Protein AF-A0A239DND3-F1 (afdb_monomer)

pLDDT: mean 79.08, std 19.31, range [42.12, 98.56]

Mean predicted aligned error: 16.32 Å

Radius of gyration: 30.74 Å; Cα contacts (8 Å, |Δi|>4): 66; chains: 1; bounding box: 41×44×109 Å

Sequence (135 aa):
MTGEDRHERVEAARRRAEMTVHELWLRYVALGGNGDLFDLDAYLNGLLPLGSFDQNVLAVAVNEALEEVYRAARVPLTTPRPGAPRAPAPADEVHAVTDALLSPDGSAAVPRPQEGAPPAPPRPSAGQGEPGGSA

Secondary structure (DSSP, 8-state):
--THHHHHHHHHHHHHTT--HHHHHHHHHHTT----HHHHHHHHTTSSPPPHHHHHHHHHHHHHHHHHHHHHTPPPP-PPPTTS--PPP-HHHHHHHHHHHHSTT----------PPPPPPPPP-----------

Nearest PDB structures (foldseek):
  5xuo-assembly1_A  TM=5.073E-01  e=1.965E+00  Mycobacterium tuberculosis H37Rv
  6w1f-assembly1_B  TM=4.404E-01  e=6.919E+00  Streptococcus thermophilus LMG 18311
  5eur-assembly1_A  TM=4.750E-01  e=7.719E+00  Shigella flexneri 5a str. M90T
  5aj4-assembly1_BU  TM=3.561E-01  e=9.096E+00  Sus scrofa

Structure (mmCIF, N/CA/C/O backbone):
data_AF-A0A239DND3-F1
#
_entry.id   AF-A0A239DND3-F1
#
loop_
_atom_site.group_PDB
_atom_site.id
_atom_site.type_symbol
_atom_site.label_atom_id
_atom_site.label_alt_id
_atom_site.label_comp_id
_atom_site.label_asym_id
_atom_site.label_entity_id
_atom_site.label_seq_id
_atom_site.pdbx_PDB_ins_code
_atom_site.Cartn_x
_atom_site.Cartn_y
_atom_site.Cartn_z
_atom_site.occupancy
_atom_site.B_iso_or_equiv
_atom_site.auth_seq_id
_atom_site.auth_comp_id
_atom_site.auth_asym_id
_atom_site.auth_atom_id
_atom_site.pdbx_PDB_model_num
ATOM 1 N N . MET A 1 1 ? 19.215 2.228 2.815 1.00 47.72 1 MET A N 1
ATOM 2 C CA . MET A 1 1 ? 17.889 1.582 2.796 1.00 47.72 1 MET A CA 1
ATOM 3 C C . MET A 1 1 ? 17.760 0.899 1.450 1.00 47.72 1 MET A C 1
ATOM 5 O O . MET A 1 1 ? 17.539 1.578 0.454 1.00 47.72 1 MET A O 1
ATOM 9 N N . THR A 1 2 ? 18.094 -0.386 1.398 1.00 53.31 2 THR A N 1
ATOM 10 C CA . THR A 1 2 ? 18.079 -1.208 0.179 1.00 53.31 2 THR A CA 1
ATOM 11 C C . THR A 1 2 ? 16.634 -1.439 -0.278 1.00 53.31 2 THR A C 1
ATOM 13 O O . THR A 1 2 ? 15.702 -1.328 0.517 1.00 53.31 2 THR A O 1
ATOM 16 N N . GLY A 1 3 ? 16.422 -1.713 -1.570 1.00 58.12 3 GLY A N 1
ATOM 17 C CA . GLY A 1 3 ? 15.085 -1.977 -2.129 1.00 58.12 3 GLY A CA 1
ATOM 18 C C . GLY A 1 3 ? 14.368 -3.176 -1.490 1.00 58.12 3 GLY A C 1
ATOM 19 O O . GLY A 1 3 ? 13.139 -3.224 -1.507 1.00 58.12 3 GLY A O 1
ATOM 20 N N . GLU A 1 4 ? 15.123 -4.083 -0.861 1.00 60.47 4 GLU A N 1
ATOM 21 C CA . GLU A 1 4 ? 14.620 -5.196 -0.046 1.00 60.47 4 GLU A CA 1
ATOM 22 C C . GLU A 1 4 ? 13.716 -4.697 1.092 1.00 60.47 4 GLU A C 1
ATOM 24 O O . GLU A 1 4 ? 12.598 -5.173 1.216 1.00 60.47 4 GLU A O 1
ATOM 29 N N . ASP A 1 5 ? 14.064 -3.620 1.801 1.00 83.94 5 ASP A N 1
ATOM 30 C CA . ASP A 1 5 ? 13.183 -3.105 2.860 1.00 83.94 5 ASP A CA 1
ATOM 31 C C . ASP A 1 5 ? 11.838 -2.564 2.327 1.00 83.94 5 ASP A C 1
ATOM 33 O O . ASP A 1 5 ? 10.884 -2.357 3.081 1.00 83.94 5 ASP A O 1
ATOM 37 N N . ARG A 1 6 ? 11.767 -2.174 1.047 1.00 91.19 6 ARG A N 1
ATOM 38 C CA . ARG A 1 6 ? 10.611 -1.429 0.534 1.00 91.19 6 ARG A CA 1
ATOM 39 C C . ARG A 1 6 ? 9.437 -2.339 0.215 1.00 91.19 6 ARG A C 1
ATOM 41 O O . ARG A 1 6 ? 8.313 -1.973 0.555 1.00 91.19 6 ARG A O 1
ATOM 48 N N . HIS A 1 7 ? 9.679 -3.482 -0.423 1.00 95.31 7 HIS A N 1
ATOM 49 C CA . HIS A 1 7 ? 8.601 -4.423 -0.718 1.00 95.31 7 HIS A CA 1
ATOM 50 C C . HIS A 1 7 ? 7.981 -4.959 0.577 1.00 95.31 7 HIS A C 1
ATOM 52 O O . HIS A 1 7 ? 6.762 -4.934 0.700 1.00 95.31 7 HIS A O 1
ATOM 58 N N . GLU A 1 8 ? 8.798 -5.276 1.589 1.00 96.06 8 GLU A N 1
ATOM 59 C CA . GLU A 1 8 ? 8.333 -5.679 2.922 1.00 96.06 8 GLU A CA 1
ATOM 60 C C . GLU A 1 8 ? 7.443 -4.613 3.576 1.00 96.06 8 GLU A C 1
ATOM 62 O O . GLU A 1 8 ? 6.375 -4.924 4.102 1.00 96.06 8 GLU A O 1
ATOM 67 N N . ARG A 1 9 ? 7.832 -3.329 3.510 1.00 95.94 9 ARG A N 1
ATOM 68 C CA . ARG A 1 9 ? 7.009 -2.227 4.042 1.00 95.94 9 ARG A CA 1
ATOM 69 C C . ARG A 1 9 ? 5.676 -2.090 3.307 1.00 95.94 9 ARG A C 1
ATOM 71 O O . ARG A 1 9 ? 4.657 -1.859 3.954 1.00 95.94 9 ARG A O 1
ATOM 78 N N . VAL A 1 10 ? 5.674 -2.217 1.979 1.00 97.00 10 VAL A N 1
ATOM 79 C CA . VAL A 1 10 ? 4.442 -2.163 1.171 1.00 97.00 10 VAL A CA 1
ATOM 80 C C . VAL A 1 10 ? 3.542 -3.360 1.486 1.00 97.00 10 VAL A C 1
ATOM 82 O O . VAL A 1 10 ? 2.337 -3.193 1.659 1.00 97.00 10 VAL A O 1
ATOM 85 N N . GLU A 1 11 ? 4.118 -4.552 1.620 1.00 97.69 11 GLU A N 1
ATOM 86 C CA . GLU A 1 11 ? 3.412 -5.779 1.984 1.00 97.69 11 GLU A CA 1
ATOM 87 C C . GLU A 1 11 ? 2.760 -5.652 3.368 1.00 97.69 11 GLU A C 1
ATOM 89 O O . GLU A 1 11 ? 1.550 -5.856 3.506 1.00 97.69 11 GLU A O 1
ATOM 94 N N . ALA A 1 12 ? 3.528 -5.210 4.366 1.00 97.38 12 ALA A N 1
ATOM 95 C CA . ALA A 1 12 ? 3.041 -5.005 5.723 1.00 97.38 12 ALA A CA 1
ATOM 96 C C . ALA A 1 12 ? 1.925 -3.949 5.777 1.00 97.38 12 ALA A C 1
ATOM 98 O O . ALA A 1 12 ? 0.917 -4.140 6.464 1.00 97.38 12 ALA A O 1
ATOM 99 N N . ALA A 1 13 ? 2.069 -2.852 5.024 1.00 97.69 13 ALA A N 1
ATOM 100 C CA . ALA A 1 13 ? 1.041 -1.823 4.888 1.00 97.69 13 ALA A CA 1
ATOM 101 C C . ALA A 1 13 ? -0.245 -2.384 4.259 1.00 97.69 13 ALA A C 1
ATOM 103 O O . ALA A 1 13 ? -1.326 -2.180 4.810 1.00 97.69 13 ALA A O 1
ATOM 104 N N . ARG A 1 14 ? -0.133 -3.158 3.170 1.00 98.00 14 ARG A N 1
ATOM 105 C CA . ARG A 1 14 ? -1.269 -3.830 2.517 1.00 98.00 14 ARG A CA 1
ATOM 106 C C . ARG A 1 14 ? -2.003 -4.759 3.484 1.00 98.00 14 ARG A C 1
ATOM 108 O O . ARG A 1 14 ? -3.227 -4.698 3.558 1.00 98.00 14 ARG A O 1
ATOM 115 N N . ARG A 1 15 ? -1.278 -5.594 4.243 1.00 97.81 15 ARG A N 1
ATOM 116 C CA . ARG A 1 15 ? -1.890 -6.476 5.256 1.00 97.81 15 ARG A CA 1
ATOM 117 C C . ARG A 1 15 ? -2.631 -5.686 6.322 1.00 97.81 15 ARG A C 1
ATOM 119 O O . ARG A 1 15 ? -3.712 -6.089 6.730 1.00 97.81 15 ARG A O 1
ATOM 126 N N . ARG A 1 16 ? -2.059 -4.568 6.772 1.00 97.38 16 ARG A N 1
ATOM 127 C CA . ARG A 1 16 ? -2.664 -3.708 7.794 1.00 97.38 16 ARG A CA 1
ATOM 128 C C . ARG A 1 16 ? -3.886 -2.942 7.285 1.00 97.38 16 ARG A C 1
ATOM 130 O O . ARG A 1 16 ? -4.762 -2.632 8.079 1.00 97.38 16 ARG A O 1
ATOM 137 N N . ALA A 1 17 ? -3.946 -2.674 5.984 1.00 97.00 17 ALA A N 1
ATOM 138 C CA . ALA A 1 17 ? -5.134 -2.172 5.303 1.00 97.00 17 ALA A CA 1
ATOM 139 C C . ALA A 1 17 ? -6.150 -3.283 4.959 1.00 97.00 17 ALA A C 1
ATOM 141 O O . ALA A 1 17 ? -7.152 -2.998 4.313 1.00 97.00 17 ALA A O 1
ATOM 142 N N . GLU A 1 18 ? -5.879 -4.538 5.347 1.00 96.38 18 GLU A N 1
ATOM 143 C CA . GLU A 1 18 ? -6.726 -5.716 5.105 1.00 96.38 18 GLU A CA 1
ATOM 144 C C . GLU A 1 18 ? -7.066 -5.956 3.623 1.00 96.38 18 GLU A C 1
ATOM 146 O O . GLU A 1 18 ? -8.048 -6.611 3.289 1.00 96.38 18 GLU A O 1
ATOM 151 N N . MET A 1 19 ? -6.221 -5.467 2.714 1.00 97.25 19 MET A N 1
ATOM 152 C CA . MET A 1 19 ? -6.446 -5.589 1.277 1.00 97.25 19 MET A CA 1
ATOM 153 C C . MET A 1 19 ? -5.878 -6.887 0.729 1.00 97.25 19 MET A C 1
ATOM 155 O O . MET A 1 19 ? -4.727 -7.232 0.995 1.00 97.25 19 MET A O 1
ATOM 159 N N . THR A 1 20 ? -6.611 -7.553 -0.149 1.00 98.31 20 THR A N 1
ATOM 160 C CA . THR A 1 20 ? -6.076 -8.595 -1.029 1.00 98.31 20 THR A CA 1
ATOM 161 C C . THR A 1 20 ? -5.078 -8.014 -2.043 1.00 98.31 20 THR A C 1
ATOM 163 O O . THR A 1 20 ? -5.056 -6.813 -2.320 1.00 98.31 20 THR A O 1
ATOM 166 N N . VAL A 1 21 ? -4.234 -8.870 -2.631 1.00 98.19 21 VAL A N 1
ATOM 167 C CA . VAL A 1 21 ? -3.308 -8.451 -3.704 1.00 98.19 21 VAL A CA 1
ATOM 168 C C . VAL A 1 21 ? -4.083 -7.950 -4.930 1.00 98.19 21 VAL A C 1
ATOM 170 O O . VAL A 1 21 ? -3.681 -6.977 -5.560 1.00 98.19 21 VAL A O 1
ATOM 173 N N . HIS A 1 22 ? -5.241 -8.549 -5.222 1.00 98.38 22 HIS A N 1
ATOM 174 C CA . HIS A 1 22 ? -6.099 -8.124 -6.327 1.00 98.38 22 HIS A CA 1
ATOM 175 C C . HIS A 1 22 ? -6.678 -6.716 -6.116 1.00 98.38 22 HIS A C 1
ATOM 177 O O . HIS A 1 22 ? -6.645 -5.895 -7.027 1.00 98.38 22 HIS A O 1
ATOM 183 N N . GLU A 1 23 ? -7.152 -6.395 -4.909 1.00 98.56 23 GLU A N 1
ATOM 184 C CA . GLU A 1 23 ? -7.633 -5.042 -4.583 1.00 98.56 23 GLU A CA 1
ATOM 185 C C . GLU A 1 23 ? -6.512 -4.001 -4.648 1.00 98.56 23 GLU A C 1
ATOM 187 O O . GLU A 1 23 ? -6.737 -2.876 -5.101 1.00 98.56 23 GLU A O 1
ATOM 192 N N . LEU A 1 24 ? -5.295 -4.372 -4.233 1.00 98.44 24 LEU A N 1
ATOM 193 C CA . LEU A 1 24 ? -4.122 -3.515 -4.400 1.00 98.44 24 LEU A CA 1
ATOM 194 C C . LEU A 1 24 ? -3.831 -3.252 -5.875 1.00 98.44 24 LEU A C 1
ATOM 196 O O . LEU A 1 24 ? -3.622 -2.101 -6.247 1.00 98.44 24 LEU A O 1
ATOM 200 N N . TRP A 1 25 ? -3.867 -4.288 -6.711 1.00 98.56 25 TRP A N 1
ATOM 201 C CA . TRP A 1 25 ? -3.662 -4.150 -8.148 1.00 98.56 25 TRP A CA 1
ATOM 202 C C . TRP A 1 25 ? -4.704 -3.231 -8.798 1.00 98.56 25 TRP A C 1
ATOM 204 O O . TRP A 1 25 ? -4.330 -2.328 -9.543 1.00 98.56 25 TRP A O 1
ATOM 214 N N . LEU A 1 26 ? -5.990 -3.369 -8.457 1.00 98.50 26 LEU A N 1
ATOM 215 C CA . LEU A 1 26 ? -7.039 -2.486 -8.982 1.00 98.50 26 LEU A CA 1
ATOM 216 C C . LEU A 1 26 ? -6.798 -1.011 -8.621 1.00 98.50 26 LEU A C 1
ATOM 218 O O . LEU A 1 26 ? -6.914 -0.141 -9.485 1.00 98.50 26 LEU A O 1
ATOM 222 N N . ARG A 1 27 ? -6.423 -0.721 -7.368 1.00 98.44 27 ARG A N 1
ATOM 223 C CA . ARG A 1 27 ? -6.078 0.646 -6.935 1.00 98.44 27 ARG A CA 1
ATOM 224 C C . ARG A 1 27 ? -4.812 1.162 -7.626 1.00 98.44 27 ARG A C 1
ATOM 226 O O . ARG A 1 27 ? -4.775 2.306 -8.066 1.00 98.44 27 ARG A O 1
ATOM 233 N N . TYR A 1 28 ? -3.798 0.315 -7.769 1.00 98.56 28 TYR A N 1
ATOM 234 C CA . TYR A 1 28 ? -2.552 0.637 -8.462 1.00 98.56 28 TYR A CA 1
ATOM 235 C C . TYR A 1 28 ? -2.784 1.010 -9.936 1.00 98.56 28 TYR A C 1
ATOM 237 O O . TYR A 1 28 ? -2.309 2.056 -10.377 1.00 98.56 28 TYR A O 1
ATOM 245 N N . VAL A 1 29 ? -3.571 0.225 -10.679 1.00 98.06 29 VAL A N 1
ATOM 246 C CA . VAL A 1 29 ? -3.913 0.529 -12.081 1.00 98.06 29 VAL A CA 1
ATOM 247 C C . VAL A 1 29 ? -4.744 1.811 -12.180 1.00 98.06 29 VAL A C 1
ATOM 249 O O . VAL A 1 29 ? -4.497 2.634 -13.060 1.00 98.06 29 VAL A O 1
ATOM 252 N N . ALA A 1 30 ? -5.680 2.042 -11.251 1.00 98.25 30 ALA A N 1
ATOM 253 C CA . ALA A 1 30 ? -6.466 3.279 -11.207 1.00 98.25 30 ALA A CA 1
ATOM 254 C C . ALA A 1 30 ? -5.603 4.543 -11.004 1.00 98.25 30 ALA A C 1
ATOM 256 O O . ALA A 1 30 ? -5.971 5.619 -11.473 1.00 98.25 30 ALA A O 1
ATOM 257 N N . LEU A 1 31 ? -4.442 4.408 -10.354 1.00 98.12 31 LEU A N 1
ATOM 258 C CA . LEU A 1 31 ? -3.454 5.474 -10.153 1.00 98.12 31 LEU A CA 1
ATOM 259 C C . LEU A 1 31 ? -2.409 5.568 -11.285 1.00 98.12 31 LEU A C 1
ATOM 261 O O . LEU A 1 31 ? -1.460 6.346 -11.183 1.00 98.12 31 LEU A O 1
ATOM 265 N N . GLY A 1 32 ? -2.574 4.807 -12.372 1.00 97.19 32 GLY A N 1
ATOM 266 C CA . GLY A 1 32 ? -1.684 4.833 -13.538 1.00 97.19 32 GLY A CA 1
ATOM 267 C C . GLY A 1 32 ? -0.509 3.854 -13.471 1.00 97.19 32 GLY A C 1
ATOM 268 O O . GLY A 1 32 ? 0.474 4.026 -14.191 1.00 97.19 32 GLY A O 1
ATOM 269 N N . GLY A 1 33 ? -0.591 2.844 -12.606 1.00 97.38 33 GLY A N 1
ATOM 270 C CA . GLY A 1 33 ? 0.330 1.716 -12.589 1.00 97.38 33 GLY A CA 1
ATOM 271 C C . GLY A 1 33 ? 0.256 0.875 -13.870 1.00 97.38 33 GLY A C 1
ATOM 272 O O . GLY A 1 33 ? -0.834 0.624 -14.381 1.00 97.38 33 GLY A O 1
ATOM 273 N N . ASN A 1 34 ? 1.410 0.441 -14.387 1.00 95.06 34 ASN A N 1
ATOM 274 C CA . ASN A 1 34 ? 1.522 -0.258 -15.677 1.00 95.06 34 ASN A CA 1
ATOM 275 C C . ASN A 1 34 ? 1.798 -1.770 -15.572 1.00 95.06 34 ASN A C 1
ATOM 277 O O . ASN A 1 34 ? 1.754 -2.458 -16.589 1.00 95.06 34 ASN A O 1
ATOM 281 N N . GLY A 1 35 ? 2.106 -2.279 -14.378 1.00 95.12 35 GLY A N 1
ATOM 282 C CA . GLY A 1 35 ? 2.351 -3.696 -14.112 1.00 95.12 35 GLY A CA 1
ATOM 283 C C . GLY A 1 35 ? 1.068 -4.519 -14.018 1.00 95.12 35 GLY A C 1
ATOM 284 O O . GLY A 1 35 ? -0.016 -4.007 -13.707 1.00 95.12 35 GLY A O 1
ATOM 285 N N . ASP A 1 36 ? 1.189 -5.817 -14.270 1.00 97.00 36 ASP A N 1
ATOM 286 C CA . ASP A 1 36 ? 0.077 -6.742 -14.098 1.00 97.00 36 ASP A CA 1
ATOM 287 C C . ASP A 1 36 ? -0.016 -7.278 -12.654 1.00 97.00 36 ASP A C 1
ATOM 289 O O . ASP A 1 36 ? 0.744 -6.906 -11.755 1.00 97.00 36 ASP A O 1
ATOM 293 N N . LEU A 1 37 ? -1.007 -8.133 -12.397 1.00 97.75 37 LEU A N 1
ATOM 294 C CA . LEU A 1 37 ? -1.203 -8.718 -11.072 1.00 97.75 37 LEU A CA 1
ATOM 295 C C . LEU A 1 37 ? -0.042 -9.640 -10.657 1.00 97.75 37 LEU A C 1
ATOM 297 O O . LEU A 1 37 ? 0.278 -9.709 -9.471 1.00 97.75 37 LEU A O 1
ATOM 301 N N . PHE A 1 38 ? 0.572 -10.346 -11.609 1.00 97.88 38 PHE A N 1
ATOM 302 C CA . PHE A 1 38 ? 1.670 -11.273 -11.343 1.00 97.88 38 PHE A CA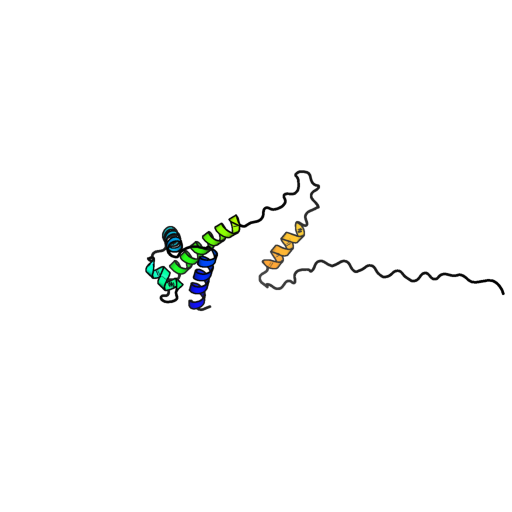 1
ATOM 303 C C . PHE A 1 38 ? 2.953 -10.522 -10.989 1.00 97.88 38 PHE A C 1
ATOM 305 O O . PHE A 1 38 ? 3.635 -10.914 -10.044 1.00 97.88 38 PHE A O 1
ATOM 312 N N . ASP A 1 39 ? 3.247 -9.421 -11.681 1.00 96.81 39 ASP A N 1
ATOM 313 C CA . ASP A 1 39 ? 4.379 -8.542 -11.382 1.00 96.81 39 ASP A CA 1
ATOM 314 C C . ASP A 1 39 ? 4.285 -7.986 -9.955 1.00 96.81 39 ASP A C 1
ATOM 316 O O . ASP A 1 39 ? 5.268 -7.966 -9.209 1.00 96.81 39 ASP A O 1
ATOM 320 N N . LEU A 1 40 ? 3.082 -7.565 -9.550 1.00 97.56 40 LEU A N 1
ATOM 321 C CA . LEU A 1 40 ? 2.820 -7.070 -8.200 1.00 97.56 40 LEU A CA 1
ATOM 322 C C . LEU A 1 40 ? 2.976 -8.168 -7.149 1.00 97.56 40 LEU A C 1
ATOM 324 O O . LEU A 1 40 ? 3.605 -7.930 -6.119 1.00 97.56 40 LEU A O 1
ATOM 328 N N . ASP A 1 41 ? 2.427 -9.359 -7.391 1.00 97.81 41 ASP A N 1
ATOM 329 C CA . ASP A 1 41 ? 2.573 -10.485 -6.467 1.00 97.81 41 ASP A CA 1
ATOM 330 C C . ASP A 1 41 ? 4.048 -10.892 -6.319 1.00 97.81 41 ASP A C 1
ATOM 332 O O . ASP A 1 41 ? 4.550 -11.031 -5.202 1.00 97.81 41 ASP A O 1
ATOM 336 N N . ALA A 1 42 ? 4.792 -10.970 -7.426 1.00 97.38 42 ALA A N 1
ATOM 337 C CA . ALA A 1 42 ? 6.226 -11.243 -7.414 1.00 97.38 42 ALA A CA 1
ATOM 338 C C . ALA A 1 42 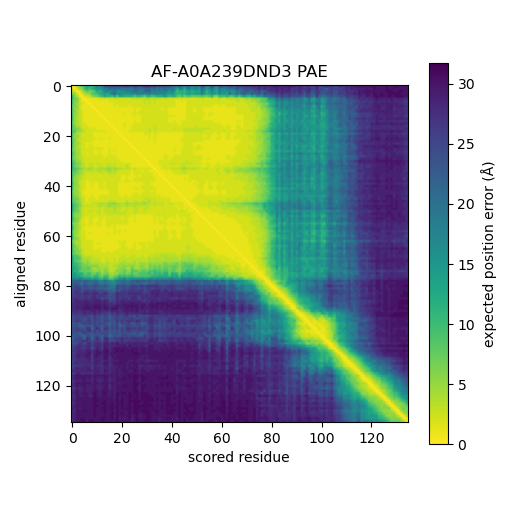? 7.007 -10.175 -6.634 1.00 97.38 42 ALA A C 1
ATOM 340 O O . ALA A 1 42 ? 7.875 -10.514 -5.828 1.00 97.38 42 ALA A O 1
ATOM 341 N N . TYR A 1 43 ? 6.680 -8.894 -6.817 1.00 96.81 43 TYR A N 1
ATOM 342 C CA . TYR A 1 43 ? 7.296 -7.801 -6.067 1.00 96.81 43 TYR A CA 1
ATOM 343 C C . TYR A 1 43 ? 7.023 -7.874 -4.570 1.00 96.81 43 TYR A C 1
ATOM 345 O O . TYR A 1 43 ? 7.954 -7.761 -3.776 1.00 96.81 43 TYR A O 1
ATOM 353 N N . LEU A 1 44 ? 5.770 -8.099 -4.169 1.00 96.75 44 LEU A N 1
ATOM 354 C CA . LEU A 1 44 ? 5.389 -8.193 -2.758 1.00 96.75 44 LEU A CA 1
ATOM 355 C C . LEU A 1 44 ? 6.047 -9.381 -2.046 1.00 96.75 44 LEU A C 1
ATOM 357 O O . LEU A 1 44 ? 6.280 -9.302 -0.844 1.00 96.75 44 LEU A O 1
ATOM 361 N N . ASN A 1 45 ? 6.372 -10.449 -2.778 1.00 96.00 45 ASN A N 1
ATOM 362 C CA . ASN A 1 45 ? 7.117 -11.602 -2.268 1.00 96.00 45 ASN A CA 1
ATOM 363 C C . ASN A 1 45 ? 8.648 -11.451 -2.402 1.00 96.00 45 ASN A C 1
ATOM 365 O O . ASN A 1 45 ? 9.380 -12.397 -2.117 1.00 96.00 45 ASN A O 1
ATOM 369 N N . GLY A 1 46 ? 9.142 -10.296 -2.863 1.00 94.81 46 GLY A N 1
ATOM 370 C CA . GLY A 1 46 ? 10.575 -10.029 -3.019 1.00 94.81 46 GLY A CA 1
ATOM 371 C C . GLY A 1 46 ? 11.240 -10.790 -4.173 1.00 94.81 46 GLY A C 1
ATOM 372 O O . GLY A 1 46 ? 12.464 -10.845 -4.249 1.00 94.81 46 GLY A O 1
ATOM 373 N N . LEU A 1 47 ? 10.454 -11.380 -5.079 1.00 95.56 47 LEU A N 1
ATOM 374 C CA . LEU A 1 47 ? 10.942 -12.199 -6.193 1.00 95.56 47 LEU A CA 1
ATOM 375 C C . LEU A 1 47 ? 11.402 -11.356 -7.389 1.00 95.56 47 LEU A C 1
ATOM 377 O O . LEU A 1 47 ? 12.289 -11.781 -8.130 1.00 95.56 47 LEU A O 1
ATOM 381 N N . LEU A 1 48 ? 10.806 -10.175 -7.589 1.00 93.12 48 LEU A N 1
ATOM 382 C CA . LEU A 1 48 ? 11.126 -9.279 -8.701 1.00 93.12 48 LEU A CA 1
ATOM 383 C C . LEU A 1 48 ? 11.077 -7.807 -8.261 1.00 93.12 48 LEU A C 1
ATOM 385 O O . LEU A 1 48 ? 10.065 -7.369 -7.716 1.00 93.12 48 LEU A O 1
ATOM 389 N N . PRO A 1 49 ? 12.117 -6.994 -8.518 1.00 92.19 49 PRO A N 1
ATOM 390 C CA . PRO A 1 49 ? 12.042 -5.563 -8.261 1.00 92.19 49 PRO A CA 1
ATOM 391 C C . PRO A 1 49 ? 11.195 -4.851 -9.327 1.00 92.19 49 PRO A C 1
ATOM 393 O O . PRO A 1 49 ? 11.415 -5.024 -10.524 1.00 92.19 49 PRO A O 1
ATOM 396 N N . LEU A 1 50 ? 10.285 -3.976 -8.893 1.00 94.06 50 LEU A N 1
ATOM 397 C CA . LEU A 1 50 ? 9.576 -3.049 -9.784 1.00 94.06 50 LEU A CA 1
ATOM 398 C C . LEU A 1 50 ? 10.379 -1.769 -10.028 1.00 94.06 50 LEU A C 1
ATOM 400 O O . LEU A 1 50 ? 11.258 -1.410 -9.241 1.00 94.06 50 LEU A O 1
ATOM 404 N N . GLY A 1 51 ? 10.037 -1.035 -11.087 1.00 94.69 51 GLY A N 1
ATOM 405 C CA . GLY A 1 51 ? 10.567 0.306 -11.328 1.00 94.69 51 GLY A CA 1
ATOM 406 C C . GLY A 1 51 ? 10.184 1.291 -10.217 1.00 94.69 51 GLY A C 1
ATOM 407 O O . GLY A 1 51 ? 9.166 1.137 -9.542 1.00 94.69 51 GLY A O 1
ATOM 408 N N . SER A 1 52 ? 10.983 2.342 -10.024 1.00 94.06 52 SER A N 1
ATOM 409 C CA . SER A 1 52 ? 10.750 3.340 -8.965 1.00 94.06 52 SER A CA 1
ATOM 410 C C . SER A 1 52 ? 9.388 4.035 -9.076 1.00 94.06 52 SER A C 1
ATOM 412 O O . SER A 1 52 ? 8.778 4.337 -8.051 1.00 94.06 52 SER A O 1
ATOM 414 N N . PHE A 1 53 ? 8.903 4.255 -10.302 1.00 96.25 53 PHE A N 1
ATOM 415 C CA . PHE A 1 53 ? 7.564 4.775 -10.566 1.00 96.25 53 PHE A CA 1
ATOM 416 C C . PHE A 1 53 ? 6.491 3.858 -9.971 1.00 96.25 53 PHE A C 1
ATOM 418 O O . PHE A 1 53 ? 5.729 4.295 -9.113 1.00 96.25 53 PHE A O 1
ATOM 425 N N . ASP A 1 54 ? 6.493 2.576 -10.334 1.00 97.31 54 ASP A N 1
ATOM 426 C CA . ASP A 1 54 ? 5.487 1.620 -9.868 1.00 97.31 54 ASP A CA 1
ATOM 427 C C . ASP A 1 54 ? 5.541 1.422 -8.354 1.00 97.31 54 ASP A C 1
ATOM 429 O O . ASP A 1 54 ? 4.509 1.404 -7.685 1.00 97.31 54 ASP A O 1
ATOM 433 N N . GLN A 1 55 ? 6.744 1.390 -7.777 1.00 96.44 55 GLN A N 1
ATOM 434 C CA . GLN A 1 55 ? 6.911 1.355 -6.326 1.00 96.44 55 GLN A CA 1
ATOM 435 C C . GLN A 1 55 ? 6.333 2.598 -5.625 1.00 96.44 55 GLN A C 1
ATOM 437 O O . GLN A 1 55 ? 5.902 2.510 -4.471 1.00 96.44 55 GLN A O 1
ATOM 442 N N . ASN A 1 56 ? 6.361 3.772 -6.266 1.00 97.44 56 ASN A N 1
ATOM 443 C CA . ASN A 1 56 ? 5.739 4.987 -5.736 1.00 97.44 56 ASN A CA 1
ATOM 444 C C . ASN A 1 56 ? 4.214 4.915 -5.848 1.00 97.44 56 ASN A C 1
ATOM 446 O O . ASN A 1 56 ? 3.538 5.241 -4.877 1.00 97.44 56 ASN A O 1
ATOM 450 N N . VAL A 1 57 ? 3.677 4.430 -6.970 1.00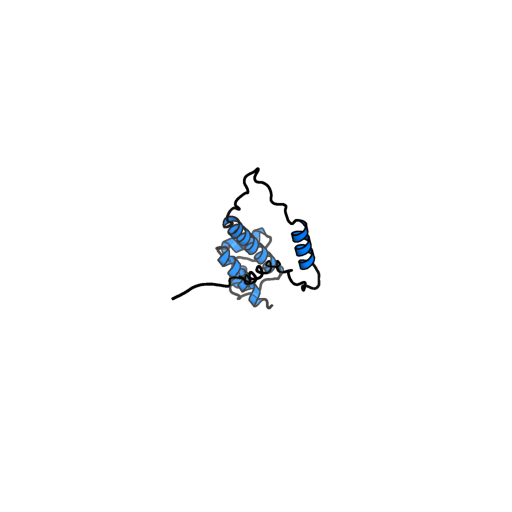 98.31 57 VAL A N 1
ATOM 451 C CA . VAL A 1 57 ? 2.228 4.236 -7.140 1.00 98.31 57 VAL A CA 1
ATOM 452 C C . VAL A 1 57 ? 1.688 3.245 -6.105 1.00 98.31 57 VAL A C 1
ATOM 454 O O . VAL A 1 57 ? 0.691 3.530 -5.448 1.00 98.31 57 VAL A O 1
ATOM 457 N N . LEU A 1 58 ? 2.385 2.126 -5.872 1.00 97.88 58 LEU A N 1
ATOM 458 C CA . LEU A 1 58 ? 2.028 1.173 -4.817 1.00 97.88 58 LEU A CA 1
ATOM 459 C C . LEU A 1 58 ? 2.038 1.815 -3.430 1.00 97.88 58 LEU A C 1
ATOM 461 O O . LEU A 1 58 ? 1.131 1.564 -2.641 1.00 97.88 58 LEU A O 1
ATOM 465 N N . ALA A 1 59 ? 3.035 2.655 -3.138 1.00 97.62 59 ALA A N 1
ATOM 466 C CA . ALA A 1 59 ? 3.103 3.376 -1.872 1.00 97.62 59 ALA A CA 1
ATOM 467 C C . ALA A 1 59 ? 1.910 4.331 -1.692 1.00 97.62 59 ALA A C 1
ATOM 469 O O . ALA A 1 59 ? 1.342 4.386 -0.605 1.00 97.62 59 ALA A O 1
ATOM 470 N N . VAL A 1 60 ? 1.493 5.041 -2.746 1.00 98.44 60 VAL A N 1
ATOM 471 C CA . VAL A 1 60 ? 0.281 5.876 -2.706 1.00 98.44 60 VAL A CA 1
ATOM 472 C C . VAL A 1 60 ? -0.955 5.009 -2.456 1.00 98.44 60 VAL A C 1
ATOM 474 O O . VAL A 1 60 ? -1.689 5.279 -1.509 1.00 98.44 60 VAL A O 1
ATOM 477 N N . ALA A 1 61 ? -1.134 3.926 -3.217 1.00 98.38 61 ALA A N 1
ATOM 478 C CA . ALA A 1 61 ? -2.294 3.042 -3.101 1.00 98.38 61 ALA A CA 1
ATOM 479 C C . ALA A 1 61 ? -2.472 2.464 -1.684 1.00 98.38 61 ALA A C 1
ATOM 481 O O . ALA A 1 61 ? -3.581 2.468 -1.147 1.00 98.38 61 ALA A O 1
ATOM 482 N N . VAL A 1 62 ? -1.390 1.979 -1.056 1.00 98.19 62 VAL A N 1
ATOM 483 C CA . VAL A 1 62 ? -1.468 1.445 0.317 1.00 98.19 62 VAL A CA 1
ATOM 484 C C . VAL A 1 62 ? -1.673 2.546 1.356 1.00 98.19 62 VAL A C 1
ATOM 486 O O . VAL A 1 62 ? -2.376 2.319 2.337 1.00 98.19 62 VAL A O 1
ATOM 489 N N . ASN A 1 63 ? -1.110 3.740 1.151 1.00 97.94 63 ASN A N 1
ATOM 490 C CA . ASN A 1 63 ? -1.292 4.859 2.075 1.00 97.94 63 ASN A CA 1
ATOM 491 C C . ASN A 1 63 ? -2.733 5.376 2.066 1.00 97.94 63 ASN A C 1
ATOM 493 O O . ASN A 1 63 ? -3.286 5.628 3.133 1.00 97.94 63 ASN A O 1
ATOM 497 N N . GLU A 1 64 ? -3.357 5.497 0.892 1.00 98.00 64 GLU A N 1
ATOM 498 C CA . GLU A 1 64 ? -4.766 5.892 0.783 1.00 98.00 64 GLU A CA 1
ATOM 499 C C . GLU A 1 64 ? -5.688 4.881 1.473 1.00 98.00 64 GLU A C 1
ATOM 501 O O . GLU A 1 64 ? -6.588 5.267 2.219 1.00 98.00 64 GLU A O 1
ATOM 506 N N . ALA A 1 65 ? -5.427 3.583 1.297 1.00 97.19 65 ALA A N 1
ATOM 507 C CA . ALA A 1 65 ? -6.196 2.540 1.966 1.00 97.19 65 ALA A CA 1
ATOM 508 C C . ALA A 1 65 ? -6.004 2.546 3.492 1.00 97.19 65 ALA A C 1
ATOM 510 O O . ALA A 1 65 ? -6.961 2.369 4.245 1.00 97.19 65 ALA A O 1
ATOM 511 N N . LEU A 1 66 ? -4.779 2.786 3.971 1.00 97.50 66 LEU A N 1
ATOM 512 C CA . LEU A 1 66 ? -4.521 2.954 5.400 1.00 97.50 66 LEU A CA 1
ATOM 513 C C . LEU A 1 66 ? -5.246 4.179 5.966 1.00 97.50 66 LEU A C 1
ATOM 515 O O . LEU A 1 66 ? -5.841 4.081 7.037 1.00 97.50 66 LEU A O 1
ATOM 519 N N . GLU A 1 67 ? -5.223 5.313 5.264 1.00 97.19 67 GLU A N 1
ATOM 520 C CA . GLU A 1 67 ? -5.945 6.522 5.674 1.00 97.19 67 GLU A CA 1
ATOM 521 C C . GLU A 1 67 ? -7.449 6.248 5.797 1.00 97.19 67 GLU A C 1
ATOM 523 O O . GLU A 1 67 ? -8.059 6.652 6.784 1.00 97.19 67 GLU A O 1
ATOM 528 N N . GLU A 1 68 ? -8.046 5.506 4.860 1.00 95.25 68 GLU A N 1
ATOM 529 C CA . GLU A 1 68 ? -9.454 5.096 4.922 1.00 95.25 68 GLU A CA 1
ATOM 530 C C . GLU A 1 68 ? -9.762 4.294 6.200 1.00 95.25 68 GLU A C 1
ATOM 532 O O . GLU A 1 68 ? -10.678 4.650 6.953 1.00 95.25 68 GLU A O 1
ATOM 537 N N . VAL A 1 69 ? -8.949 3.274 6.501 1.00 94.56 69 VAL A N 1
ATOM 538 C CA . VAL A 1 69 ? -9.091 2.442 7.709 1.00 94.56 69 VAL A CA 1
ATOM 539 C C . VAL A 1 69 ? -8.926 3.275 8.983 1.00 94.56 69 VAL A C 1
ATOM 541 O O . VAL A 1 69 ? -9.765 3.219 9.887 1.00 94.56 69 VAL A O 1
ATOM 544 N N . TYR A 1 70 ? -7.873 4.089 9.074 1.00 92.12 70 TYR A N 1
ATOM 545 C CA . TYR A 1 70 ? -7.616 4.896 10.267 1.00 92.12 70 TYR A CA 1
ATOM 546 C C . TYR A 1 70 ? -8.659 5.987 10.471 1.00 92.12 70 TYR A C 1
ATOM 548 O O . TYR A 1 70 ? -9.068 6.241 11.606 1.00 92.12 70 TYR A O 1
ATOM 556 N N . ARG A 1 71 ? -9.123 6.620 9.392 1.00 91.44 71 ARG A N 1
ATOM 557 C CA . ARG A 1 71 ? -10.182 7.625 9.451 1.00 91.44 71 ARG A CA 1
ATOM 558 C C . ARG A 1 71 ? -11.483 7.021 9.966 1.00 91.44 71 ARG A C 1
ATOM 560 O O . ARG A 1 71 ? -12.150 7.672 10.767 1.00 91.44 71 ARG A O 1
ATOM 567 N N . ALA A 1 72 ? -11.817 5.795 9.561 1.00 89.06 72 ALA A N 1
ATOM 568 C CA . ALA A 1 72 ? -12.987 5.075 10.061 1.00 89.06 72 ALA A CA 1
ATOM 569 C C . ALA A 1 72 ? -12.860 4.689 11.548 1.00 89.06 72 ALA A C 1
ATOM 571 O O . ALA A 1 72 ? -13.847 4.720 12.278 1.00 89.06 72 ALA A O 1
ATOM 572 N N . ALA A 1 73 ? -11.647 4.381 12.015 1.00 89.88 73 ALA A N 1
ATOM 573 C CA . ALA A 1 73 ? -11.377 3.989 13.400 1.00 89.88 73 ALA A CA 1
ATOM 574 C C . ALA A 1 73 ? -11.240 5.167 14.388 1.00 89.88 73 ALA A C 1
ATOM 576 O O . ALA A 1 73 ? -11.054 4.951 15.589 1.00 89.88 73 ALA A O 1
ATOM 577 N N . ARG A 1 74 ? -11.295 6.423 13.922 1.00 90.62 74 ARG A N 1
ATOM 578 C CA . ARG A 1 74 ? -11.131 7.600 14.788 1.00 90.62 74 ARG A CA 1
ATOM 579 C C . ARG A 1 74 ? -12.264 7.722 15.807 1.00 90.62 74 ARG A C 1
ATOM 581 O O . ARG A 1 74 ? -13.437 7.797 15.454 1.00 90.62 74 ARG A O 1
ATOM 588 N N . VAL A 1 75 ? -11.889 7.857 17.079 1.00 89.56 75 VAL A N 1
ATOM 589 C CA . VAL A 1 75 ? -12.830 8.174 18.159 1.00 89.56 75 VAL A CA 1
ATOM 590 C C . VAL A 1 75 ? -13.252 9.645 18.048 1.00 89.56 75 VAL A C 1
ATOM 592 O O . VAL A 1 75 ? -12.380 10.516 17.950 1.00 89.56 75 VAL A O 1
ATOM 595 N N . PRO A 1 76 ? -14.560 9.956 18.071 1.00 85.19 76 PRO A N 1
ATOM 596 C CA . PRO A 1 76 ? -15.033 11.333 18.068 1.00 85.19 76 PRO A CA 1
ATOM 597 C C . PRO A 1 76 ? -14.484 12.133 19.251 1.00 85.19 76 PRO A C 1
ATOM 599 O O . PRO A 1 76 ? -14.460 11.659 20.387 1.00 85.19 76 PRO A O 1
ATOM 602 N N . LEU A 1 77 ? -14.093 13.380 18.992 1.00 81.88 77 LEU A N 1
ATOM 603 C CA . LEU A 1 77 ? -13.738 14.307 20.059 1.00 81.88 77 LEU A CA 1
ATOM 604 C C . LEU A 1 77 ? -14.993 14.678 20.848 1.00 81.88 77 LEU A C 1
ATOM 606 O O . LEU A 1 77 ? -16.038 14.977 20.265 1.00 81.88 77 LEU A O 1
ATOM 610 N N . THR A 1 78 ? -14.872 14.739 22.173 1.00 80.88 78 THR A N 1
ATOM 611 C CA . THR A 1 78 ? -15.879 15.383 23.015 1.00 80.88 78 THR A CA 1
ATOM 612 C C . THR A 1 78 ? -15.946 16.851 22.610 1.00 80.88 78 THR A C 1
ATOM 614 O O . THR A 1 78 ? -15.061 17.637 22.943 1.00 80.88 78 THR A O 1
ATOM 617 N N . THR A 1 79 ? -16.967 17.237 21.849 1.00 73.44 79 THR A N 1
ATOM 618 C CA . THR A 1 79 ? -17.162 18.643 21.499 1.00 73.44 79 THR A CA 1
ATOM 619 C C . THR A 1 79 ? -17.479 19.416 22.780 1.00 73.44 79 THR A C 1
ATOM 621 O O . THR A 1 79 ? -18.444 19.047 23.463 1.00 73.44 79 THR A O 1
ATOM 624 N N . PRO A 1 80 ? -16.732 20.482 23.127 1.00 63.62 80 PRO A N 1
ATOM 625 C CA . PRO A 1 80 ? -17.139 21.377 24.198 1.00 63.62 80 PRO A CA 1
ATOM 626 C C . PRO A 1 80 ? -18.549 21.876 23.902 1.00 63.62 80 PRO A C 1
ATOM 628 O O . PRO A 1 80 ? -18.855 22.242 22.763 1.00 63.62 80 PRO A O 1
ATOM 631 N N . ARG A 1 81 ? -19.426 21.866 24.909 1.00 63.03 81 ARG A N 1
ATOM 632 C CA . ARG A 1 81 ? -20.794 22.350 24.730 1.00 63.03 81 ARG A CA 1
ATOM 633 C C . ARG A 1 81 ? -20.750 23.782 24.170 1.00 63.03 81 ARG A C 1
ATOM 635 O O . ARG A 1 81 ? -20.047 24.609 24.755 1.00 63.03 81 ARG A O 1
ATOM 642 N N . PRO A 1 82 ? -21.493 24.102 23.092 1.00 61.56 82 PRO A N 1
ATOM 643 C CA . PRO A 1 82 ? -21.618 25.479 22.627 1.00 61.56 82 PRO A CA 1
ATOM 644 C C . PRO A 1 82 ? -22.057 26.374 23.796 1.00 61.56 82 PRO A C 1
ATOM 646 O O . PRO A 1 82 ? -23.112 26.138 24.384 1.00 61.56 82 PRO A O 1
ATOM 649 N N . GLY A 1 83 ? -21.215 27.340 24.179 1.00 65.00 83 GLY A N 1
ATOM 650 C CA . GLY A 1 83 ? -21.446 28.239 25.319 1.00 65.00 83 GLY A CA 1
ATOM 651 C C . GLY A 1 83 ? -20.688 27.908 26.612 1.00 65.00 83 GLY A C 1
ATOM 652 O O . GLY A 1 83 ? -20.794 28.668 27.571 1.00 65.00 83 GLY A O 1
ATOM 653 N N . ALA A 1 84 ? -19.900 26.828 26.665 1.00 65.44 84 ALA A N 1
ATOM 654 C CA . ALA A 1 84 ? -18.928 26.657 27.745 1.00 65.44 84 ALA A CA 1
ATOM 655 C C . ALA A 1 84 ? -17.866 27.773 27.657 1.00 65.44 84 ALA A C 1
ATOM 657 O O . ALA A 1 84 ? -17.411 28.071 26.546 1.00 65.44 84 ALA A O 1
ATOM 658 N N . PRO A 1 85 ? -17.465 28.406 28.777 1.00 60.78 85 PRO A N 1
ATOM 659 C CA . PRO A 1 85 ? -16.415 29.413 28.752 1.00 60.78 85 PRO A CA 1
ATOM 660 C C . PRO A 1 85 ? -15.151 28.787 28.162 1.00 60.78 85 PRO A C 1
ATOM 662 O O . PRO A 1 85 ? -14.582 27.846 28.715 1.00 60.78 85 PRO A O 1
ATOM 665 N N . ARG A 1 86 ? -14.742 29.289 26.993 1.00 60.47 86 ARG A N 1
ATOM 666 C CA . ARG A 1 86 ? -13.474 28.925 26.369 1.00 60.47 86 ARG A CA 1
ATOM 667 C C . ARG A 1 86 ? -12.381 29.379 27.330 1.00 60.47 86 ARG A C 1
ATOM 669 O O . ARG A 1 86 ? -12.202 30.580 27.513 1.00 60.47 86 ARG A O 1
ATOM 676 N N . ALA A 1 87 ? -11.681 28.436 27.960 1.00 63.84 87 ALA A N 1
ATOM 677 C CA . ALA A 1 87 ? -10.430 28.760 28.633 1.00 63.84 87 ALA A CA 1
ATOM 678 C C . ALA A 1 87 ? -9.532 29.510 27.625 1.00 63.84 87 ALA A C 1
ATOM 680 O O . ALA A 1 87 ? -9.527 29.131 26.445 1.00 63.84 87 ALA A O 1
ATOM 681 N N . PRO A 1 88 ? -8.845 30.594 28.027 1.00 58.84 88 PRO A N 1
ATOM 682 C CA . PRO A 1 88 ? -7.989 31.351 27.120 1.00 58.84 88 PRO A CA 1
ATOM 683 C C . PRO A 1 88 ? -6.988 30.391 26.470 1.00 58.84 88 PRO A C 1
ATOM 685 O O . PRO A 1 88 ? -6.285 29.654 27.156 1.00 58.84 88 PRO A O 1
ATOM 688 N N . ALA A 1 89 ? -7.003 30.329 25.138 1.00 60.22 89 ALA A N 1
ATOM 689 C CA . ALA A 1 89 ? -6.151 29.412 24.397 1.00 60.22 89 ALA A CA 1
ATOM 690 C C . ALA A 1 89 ? -4.696 29.912 24.446 1.00 60.22 89 ALA A C 1
ATOM 692 O O . ALA A 1 89 ? -4.481 31.100 24.196 1.00 60.22 89 ALA A O 1
ATOM 693 N N . PRO A 1 90 ? -3.703 29.037 24.680 1.00 60.69 90 PRO A N 1
ATOM 694 C CA . PRO A 1 90 ? -2.288 29.366 24.536 1.00 60.69 90 PRO A CA 1
ATOM 695 C C . PRO A 1 90 ? -1.924 29.386 23.041 1.00 60.69 90 PRO A C 1
ATOM 697 O O . PRO A 1 90 ? -1.193 28.536 22.540 1.00 60.69 90 PRO A O 1
ATOM 700 N N . ALA A 1 91 ? -2.514 30.308 22.277 1.00 60.22 91 ALA A N 1
ATOM 701 C CA . ALA A 1 91 ? -2.274 30.413 20.835 1.00 60.22 91 ALA A CA 1
ATOM 702 C C . ALA A 1 91 ? -0.802 30.744 20.521 1.00 60.22 91 ALA A C 1
ATOM 704 O O . ALA A 1 91 ? -0.268 30.268 19.520 1.00 60.22 91 ALA A O 1
ATOM 705 N N . ASP A 1 92 ? -0.137 31.467 21.425 1.00 60.12 92 ASP A N 1
ATOM 706 C CA . ASP A 1 92 ? 1.278 31.830 21.305 1.00 60.12 92 ASP A CA 1
ATOM 707 C C . ASP A 1 92 ? 2.212 30.617 21.470 1.00 60.12 92 ASP A C 1
ATOM 709 O O . ASP A 1 92 ? 3.297 30.567 20.893 1.00 60.12 92 ASP A O 1
ATOM 713 N N . GLU A 1 93 ? 1.775 29.590 22.203 1.00 57.19 93 GLU A N 1
ATOM 714 C CA . GLU A 1 93 ? 2.593 28.422 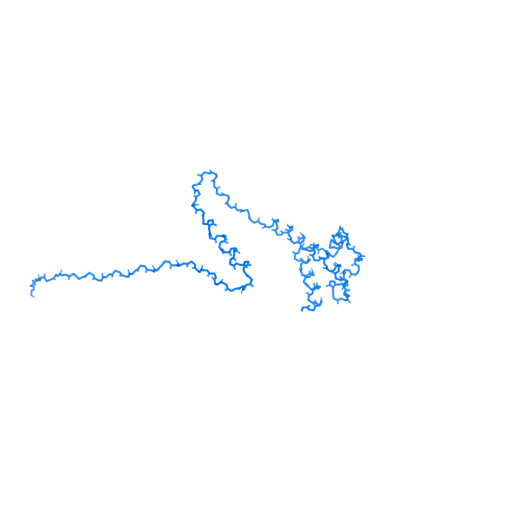22.539 1.00 57.19 93 GLU A CA 1
ATOM 715 C C . GLU A 1 93 ? 2.632 27.403 21.388 1.00 57.19 93 GLU A C 1
ATOM 717 O O . GLU A 1 93 ? 3.679 26.832 21.088 1.00 57.19 93 GLU A O 1
ATOM 722 N N . VAL A 1 94 ? 1.518 27.232 20.665 1.00 65.69 94 VAL A N 1
ATOM 723 C CA . VAL A 1 94 ? 1.454 26.335 19.496 1.00 65.69 94 VAL A CA 1
ATOM 724 C C . VAL A 1 94 ? 2.324 26.856 18.351 1.00 65.69 94 VAL A C 1
ATOM 726 O O . VAL A 1 94 ? 3.000 26.069 17.686 1.00 65.69 94 VAL A O 1
ATOM 729 N N . HIS A 1 95 ? 2.349 28.174 18.128 1.00 67.50 95 HIS A N 1
ATOM 730 C CA . HIS A 1 95 ? 3.171 28.770 17.075 1.00 67.50 95 HIS A CA 1
ATOM 731 C C . HIS A 1 95 ? 4.666 28.654 17.401 1.00 67.50 95 HIS A C 1
ATOM 733 O O . HIS A 1 95 ? 5.435 28.207 16.555 1.00 67.50 95 HIS A O 1
ATOM 739 N N . ALA A 1 96 ? 5.052 28.905 18.658 1.00 68.19 96 ALA A N 1
ATOM 740 C CA . ALA A 1 96 ? 6.427 28.736 19.124 1.00 68.19 96 ALA A CA 1
ATOM 741 C C . ALA A 1 96 ? 6.926 27.283 19.012 1.00 68.19 96 ALA A C 1
ATOM 743 O O . ALA A 1 96 ? 8.055 27.047 18.585 1.00 68.19 96 ALA A O 1
ATOM 744 N N . VAL A 1 97 ? 6.085 26.297 19.348 1.00 71.69 97 VAL A N 1
ATOM 745 C CA . VAL A 1 97 ? 6.423 24.872 19.176 1.00 71.69 97 VAL A CA 1
ATOM 746 C C . VAL A 1 97 ? 6.571 24.513 17.695 1.00 71.69 97 VAL A C 1
ATOM 748 O O . VAL A 1 97 ? 7.478 23.768 17.331 1.00 71.69 97 VAL A O 1
ATOM 751 N N . THR A 1 98 ? 5.713 25.060 16.832 1.00 76.50 98 THR A N 1
ATOM 752 C CA . THR A 1 98 ? 5.770 24.816 15.383 1.00 76.50 98 THR A CA 1
ATOM 753 C C . THR A 1 98 ? 7.048 25.403 14.774 1.00 76.50 98 THR A C 1
ATOM 755 O O . THR A 1 98 ? 7.749 24.701 14.048 1.00 76.50 98 THR A O 1
ATOM 758 N N . ASP A 1 99 ? 7.416 26.633 15.140 1.00 74.38 99 ASP A N 1
ATOM 759 C CA . ASP A 1 99 ? 8.656 27.282 14.690 1.00 74.38 99 ASP A CA 1
ATOM 760 C C . ASP A 1 99 ? 9.913 26.569 15.211 1.00 74.38 99 ASP A C 1
ATOM 762 O O . ASP A 1 99 ? 10.893 26.402 14.479 1.00 74.38 99 ASP A O 1
ATOM 766 N N . ALA A 1 100 ? 9.885 26.079 16.453 1.00 71.25 100 ALA A N 1
ATOM 767 C CA . ALA A 1 100 ? 10.988 25.310 17.025 1.00 71.25 100 ALA A CA 1
ATOM 768 C C . ALA A 1 100 ? 11.208 23.972 16.294 1.00 71.25 100 ALA A C 1
ATOM 770 O O . ALA A 1 100 ? 12.350 23.550 16.117 1.00 71.25 100 ALA A O 1
ATOM 771 N N . LEU A 1 101 ? 10.132 23.320 15.840 1.00 68.56 101 LEU A N 1
ATOM 772 C CA . LEU A 1 101 ? 10.192 22.056 15.096 1.00 68.56 101 LEU A CA 1
ATOM 773 C C . LEU A 1 101 ? 10.579 22.234 13.621 1.00 68.56 101 LEU A C 1
ATOM 775 O O . LEU A 1 101 ? 11.197 21.342 13.045 1.00 68.56 101 LEU A O 1
ATOM 779 N N . LEU A 1 102 ? 10.216 23.363 13.008 1.00 75.25 102 LEU A N 1
ATOM 780 C CA . LEU A 1 102 ? 10.539 23.691 11.613 1.00 75.25 102 LEU A CA 1
ATOM 781 C C . LEU A 1 102 ? 11.927 24.332 11.448 1.00 75.25 102 LEU A C 1
ATOM 783 O O . LEU A 1 102 ? 12.371 24.562 10.322 1.00 75.25 102 LEU A O 1
ATOM 787 N N . SER A 1 103 ? 12.615 24.617 12.554 1.00 76.88 103 SER A N 1
ATOM 788 C CA . SER A 1 103 ? 13.971 25.157 12.539 1.00 76.88 103 SER A CA 1
ATOM 789 C C . SER A 1 103 ? 14.979 24.114 12.020 1.00 76.88 103 SER A C 1
ATOM 791 O O . SER A 1 103 ? 14.945 22.956 12.442 1.00 76.88 103 SER A O 1
ATOM 793 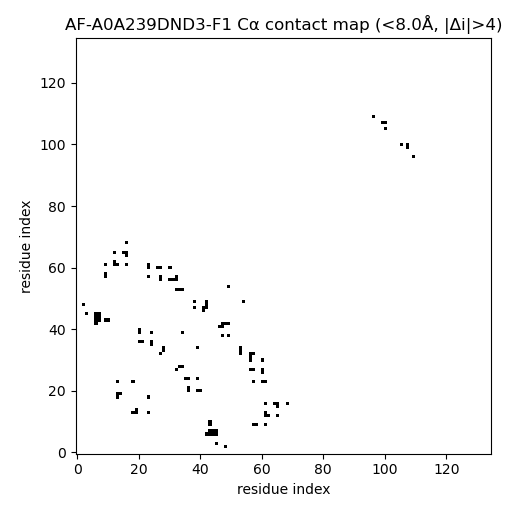N N . PRO A 1 104 ? 15.915 24.504 11.136 1.00 60.41 104 PRO A N 1
ATOM 794 C CA . PRO A 1 104 ? 16.758 23.571 10.380 1.00 60.41 104 PRO A CA 1
ATOM 795 C C . PRO A 1 104 ? 17.748 22.757 11.231 1.00 60.41 104 PRO A C 1
ATOM 797 O O . PRO A 1 104 ? 18.252 21.744 10.755 1.00 60.41 104 PRO A O 1
ATOM 800 N N . ASP A 1 105 ? 18.002 23.157 12.481 1.00 64.44 105 ASP A N 1
ATOM 801 C CA . ASP A 1 105 ? 18.998 22.523 13.354 1.00 64.44 105 ASP A CA 1
ATOM 802 C C . ASP A 1 105 ? 18.441 21.428 14.284 1.00 64.44 105 ASP A C 1
ATOM 804 O O . ASP A 1 105 ? 19.207 20.828 15.035 1.00 64.44 105 ASP A O 1
ATOM 808 N N . GLY A 1 106 ? 17.131 21.134 14.258 1.00 55.88 106 GLY A N 1
ATOM 809 C CA . GLY A 1 106 ? 16.544 19.934 14.884 1.00 55.88 106 GLY A CA 1
ATOM 810 C C . GLY A 1 106 ? 16.867 19.689 16.370 1.00 55.88 106 GLY A C 1
ATOM 811 O O . GLY A 1 106 ? 16.713 18.570 16.855 1.00 55.88 106 GLY A O 1
ATOM 812 N N . SER A 1 107 ? 17.335 20.700 17.101 1.00 54.72 107 SER A N 1
ATOM 813 C CA . SER A 1 107 ? 17.761 20.575 18.494 1.00 54.7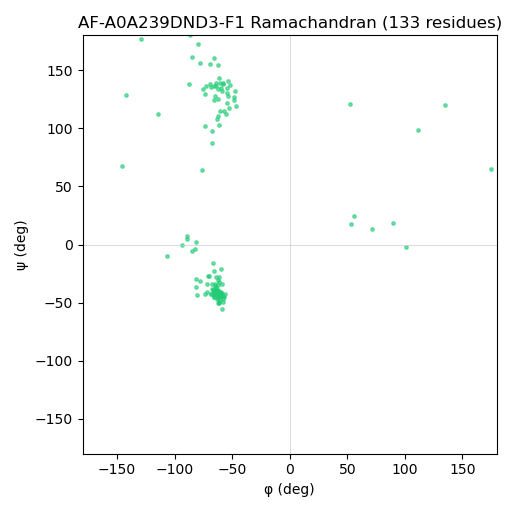2 107 SER A CA 1
ATOM 814 C C . SER A 1 107 ? 17.434 21.847 19.267 1.00 54.72 107 SER A C 1
ATOM 816 O O . SER A 1 107 ? 18.317 22.565 19.732 1.00 54.72 107 SER A O 1
ATOM 818 N N . ALA A 1 108 ? 16.147 22.114 19.453 1.00 48.19 108 ALA A N 1
ATOM 819 C CA . ALA A 1 108 ? 15.696 22.954 20.550 1.00 48.19 108 ALA A CA 1
ATOM 820 C C . ALA A 1 108 ? 14.881 22.073 21.495 1.00 48.19 108 ALA A C 1
ATOM 822 O O . ALA A 1 108 ? 13.832 21.545 21.132 1.00 48.19 108 ALA A O 1
ATOM 823 N N . ALA A 1 109 ? 15.426 21.855 22.691 1.00 53.38 109 ALA A N 1
ATOM 824 C CA . ALA A 1 109 ? 14.775 21.117 23.757 1.00 53.38 109 ALA A CA 1
ATOM 825 C C . ALA A 1 109 ? 13.344 21.633 23.944 1.00 53.38 109 ALA A C 1
ATOM 827 O O . ALA A 1 109 ? 13.144 22.825 24.177 1.00 53.38 109 ALA A O 1
ATOM 828 N N . VAL A 1 110 ? 12.369 20.726 23.856 1.00 55.19 110 VAL A N 1
ATOM 829 C CA . VAL A 1 110 ? 10.983 20.992 24.252 1.00 55.19 110 VAL A CA 1
ATOM 830 C C . VAL A 1 110 ? 11.025 21.673 25.625 1.00 55.19 110 VAL A C 1
ATOM 832 O O . VAL A 1 110 ? 11.566 21.068 26.561 1.00 55.19 110 VAL A O 1
ATOM 835 N N . PRO A 1 111 ? 10.523 22.912 25.784 1.00 49.81 111 PRO A N 1
ATOM 836 C CA . PRO A 1 111 ? 10.443 23.518 27.100 1.00 49.81 111 PRO A CA 1
ATOM 837 C C . PRO A 1 111 ? 9.491 22.649 27.918 1.00 49.81 111 PRO A C 1
ATOM 839 O O . PRO A 1 111 ? 8.293 22.581 27.649 1.00 49.81 111 PRO A O 1
ATOM 842 N N . ARG A 1 112 ? 10.043 21.894 28.874 1.00 48.94 112 ARG A N 1
ATOM 843 C CA . ARG A 1 112 ? 9.223 21.116 29.800 1.00 48.94 112 ARG A CA 1
ATOM 844 C C . ARG A 1 112 ? 8.315 22.097 30.549 1.00 48.94 112 ARG A C 1
ATOM 846 O O . ARG A 1 112 ? 8.826 23.121 31.012 1.00 48.94 112 ARG A O 1
ATOM 853 N N . PRO A 1 113 ? 7.012 21.798 30.701 1.00 48.66 113 PRO A N 1
ATOM 854 C CA . PRO A 1 113 ? 6.163 22.570 31.591 1.00 48.66 113 PRO A CA 1
ATOM 855 C C . PRO A 1 113 ? 6.828 22.591 32.967 1.00 48.66 113 PRO A C 1
ATOM 857 O O . PRO A 1 113 ? 7.223 21.543 33.480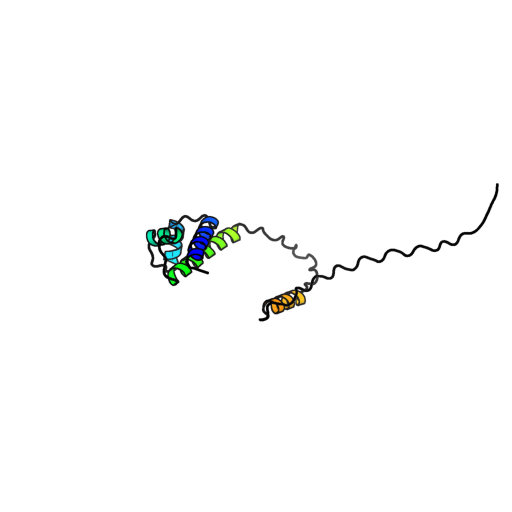 1.00 48.66 113 PRO A O 1
ATOM 860 N N . GLN A 1 114 ? 7.011 23.780 33.538 1.00 57.53 114 GLN A N 1
ATOM 861 C CA . GLN A 1 114 ? 7.534 23.911 34.892 1.00 57.53 114 GLN A CA 1
ATOM 862 C C . GLN A 1 114 ? 6.472 23.355 35.843 1.00 57.53 114 GLN A C 1
ATOM 864 O O . GLN A 1 114 ? 5.500 24.040 36.160 1.00 57.53 114 GLN A O 1
ATOM 869 N N . GLU A 1 115 ? 6.622 22.096 36.260 1.00 49.72 115 GLU A N 1
ATOM 870 C CA . GLU A 1 115 ? 5.898 21.566 37.412 1.00 49.72 115 GLU A CA 1
ATOM 871 C C . GLU A 1 115 ? 6.198 22.493 38.588 1.00 49.72 115 GLU A C 1
ATOM 873 O O . GLU A 1 115 ? 7.346 22.624 39.021 1.00 49.72 115 GLU A O 1
ATOM 878 N N . GLY A 1 116 ? 5.164 23.215 39.026 1.00 48.84 116 GLY A N 1
ATOM 879 C CA . GLY A 1 116 ? 5.256 24.181 40.108 1.00 48.84 116 GLY A CA 1
ATOM 880 C C . GLY A 1 116 ? 5.975 23.559 41.297 1.00 48.84 116 GLY A C 1
ATOM 881 O O . GLY A 1 116 ? 5.617 22.470 41.747 1.00 48.84 116 GLY A O 1
ATOM 882 N N . ALA A 1 117 ? 7.014 24.248 41.770 1.00 57.88 117 ALA A N 1
ATOM 883 C CA . ALA A 1 117 ? 7.802 23.820 42.912 1.00 57.88 117 ALA A CA 1
ATOM 884 C C . ALA A 1 117 ? 6.873 23.405 44.071 1.00 57.88 117 ALA A C 1
ATOM 886 O O . ALA A 1 117 ? 5.936 24.149 44.386 1.00 57.88 117 ALA A O 1
ATOM 887 N N . PRO A 1 118 ? 7.101 22.241 44.709 1.00 60.09 118 PRO A N 1
ATOM 888 C CA . PRO A 1 118 ? 6.277 21.820 45.832 1.00 60.09 118 PRO A CA 1
ATOM 889 C C . PRO A 1 118 ? 6.337 22.889 46.935 1.00 60.09 118 PRO A C 1
ATOM 891 O O . PRO A 1 118 ? 7.416 23.434 47.197 1.00 60.09 118 PRO A O 1
ATOM 894 N N . PRO A 1 119 ? 5.201 23.226 47.576 1.00 59.75 119 PRO A N 1
ATOM 895 C CA . PRO A 1 119 ? 5.174 24.255 48.603 1.00 59.75 119 PRO A CA 1
ATOM 896 C C . PRO A 1 119 ? 6.119 23.876 49.745 1.00 59.75 119 PRO A C 1
ATOM 898 O O . PRO A 1 119 ? 6.113 22.743 50.231 1.00 59.75 119 PRO A O 1
ATOM 901 N N . ALA A 1 120 ? 6.950 24.839 50.151 1.00 66.88 120 ALA A N 1
ATOM 902 C CA . ALA A 1 120 ? 7.910 24.675 51.232 1.00 66.88 120 ALA A CA 1
ATOM 903 C C . ALA A 1 120 ? 7.211 24.168 52.510 1.00 66.88 120 ALA A C 1
ATOM 905 O O . ALA A 1 120 ? 6.108 24.629 52.823 1.00 66.88 120 ALA A O 1
ATOM 906 N N . PRO A 1 121 ? 7.834 23.247 53.269 1.00 64.81 121 PRO A N 1
ATOM 907 C CA . PRO A 1 121 ?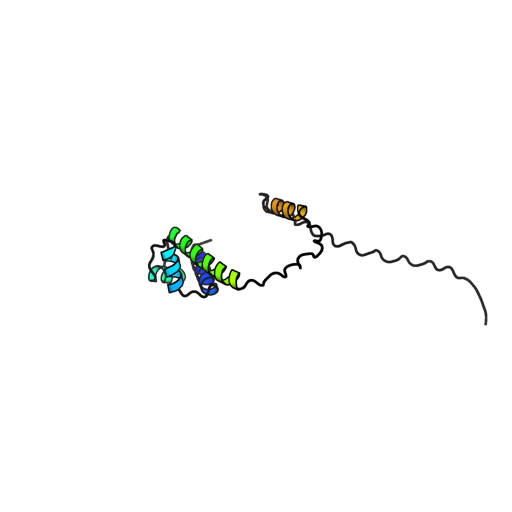 7.234 22.737 54.492 1.00 64.81 121 PRO A CA 1
ATOM 908 C C . PRO A 1 121 ? 7.022 23.878 55.504 1.00 64.81 121 PRO A C 1
ATOM 910 O O . PRO A 1 121 ? 7.862 24.784 55.600 1.00 64.81 121 PRO A O 1
ATOM 913 N N . PRO A 1 122 ? 5.916 23.857 56.271 1.00 64.81 122 PRO A N 1
ATOM 914 C CA . PRO A 1 122 ? 5.642 24.887 57.262 1.00 64.81 122 PRO A CA 1
ATOM 915 C C . PRO A 1 122 ? 6.730 24.888 58.341 1.00 64.81 122 PRO A C 1
ATOM 917 O O . PRO A 1 122 ? 7.132 23.842 58.853 1.00 64.81 122 PRO A O 1
ATOM 920 N N . ARG A 1 123 ? 7.216 26.088 58.680 1.00 61.69 123 ARG A N 1
ATOM 921 C CA . ARG A 1 123 ? 8.197 26.291 59.754 1.00 61.69 123 ARG A CA 1
ATOM 922 C C . ARG A 1 123 ? 7.605 25.816 61.089 1.00 61.69 123 ARG A C 1
ATOM 924 O O . ARG A 1 123 ? 6.441 26.121 61.352 1.00 61.69 123 ARG A O 1
ATOM 931 N N . PRO A 1 124 ? 8.381 25.129 61.946 1.00 54.53 124 PRO A N 1
ATOM 932 C CA . PRO A 1 124 ? 7.895 24.726 63.257 1.00 54.53 124 PRO A CA 1
ATOM 933 C C . PRO A 1 124 ? 7.549 25.967 64.082 1.00 54.53 124 PRO A C 1
ATOM 935 O O . PRO A 1 124 ? 8.366 26.877 64.244 1.00 54.53 124 PRO A O 1
ATOM 938 N N . SER A 1 125 ? 6.315 26.007 64.580 1.00 54.84 125 SER A N 1
ATOM 939 C CA . SER A 1 125 ? 5.843 27.019 65.514 1.00 54.84 125 SER A CA 1
ATOM 940 C C . SER A 1 125 ? 6.681 26.946 66.789 1.00 54.84 125 SER A C 1
ATOM 942 O O . SER A 1 125 ? 6.636 25.954 67.514 1.00 54.84 125 SER A O 1
ATOM 944 N N . ALA A 1 126 ? 7.442 28.004 67.068 1.00 55.22 126 ALA A N 1
ATOM 945 C CA . ALA A 1 126 ? 8.038 28.225 68.376 1.00 55.22 126 ALA A CA 1
ATOM 946 C C . ALA A 1 126 ? 6.907 28.513 69.376 1.00 55.22 126 ALA A C 1
ATOM 948 O O . ALA A 1 126 ? 6.495 29.657 69.564 1.00 55.22 126 ALA A O 1
ATOM 949 N N . GLY A 1 127 ? 6.356 27.450 69.960 1.00 49.91 127 GLY A N 1
ATOM 950 C CA . GLY A 1 127 ? 5.436 27.523 71.085 1.00 49.91 127 GLY A CA 1
ATOM 951 C C . GLY A 1 127 ? 6.204 27.871 72.352 1.00 49.91 127 GLY A C 1
ATOM 952 O O . GLY A 1 127 ? 6.872 27.020 72.932 1.00 49.91 127 GLY A O 1
ATOM 953 N N . GLN A 1 128 ? 6.111 29.135 72.757 1.00 50.12 128 GLN A N 1
ATOM 954 C CA . GLN A 1 12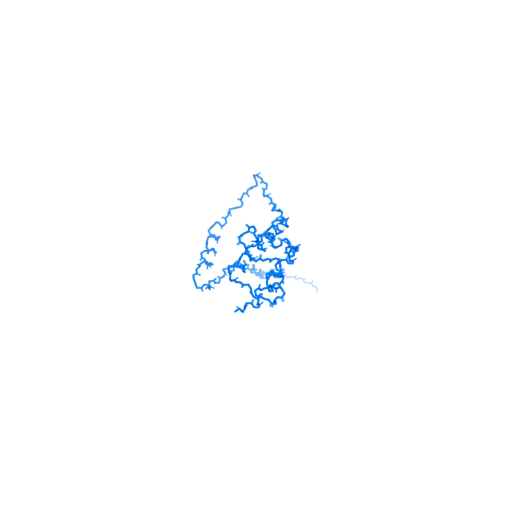8 ? 6.340 29.570 74.131 1.00 50.12 128 GLN A CA 1
ATOM 955 C C . GLN A 1 128 ? 5.260 28.973 75.040 1.00 50.12 128 GLN A C 1
ATOM 957 O O . GLN A 1 128 ? 4.079 28.999 74.695 1.00 50.12 128 GLN A O 1
ATOM 962 N N . GLY A 1 129 ? 5.674 28.471 76.203 1.00 43.28 129 GLY A N 1
ATOM 963 C CA . GLY A 1 129 ? 4.784 27.964 77.244 1.00 43.28 129 GLY A CA 1
ATOM 964 C C . GLY A 1 129 ? 5.543 27.338 78.414 1.00 43.28 129 GLY A C 1
ATOM 965 O O . GLY A 1 129 ? 5.447 26.138 78.634 1.00 43.28 129 GLY A O 1
ATOM 966 N N . GLU A 1 130 ? 6.309 28.137 79.158 1.00 46.59 130 GLU A N 1
ATOM 967 C CA . GLU A 1 130 ? 6.443 27.925 80.613 1.00 46.59 130 GLU A CA 1
ATOM 968 C C . GLU A 1 130 ? 5.188 28.509 81.310 1.00 46.59 130 GLU A C 1
ATOM 970 O O . GLU A 1 130 ? 4.475 29.279 80.659 1.00 46.59 130 GLU A O 1
ATOM 975 N N . PRO A 1 131 ? 4.935 28.339 82.628 1.00 59.28 131 PRO A N 1
ATOM 976 C CA . PRO A 1 131 ? 5.356 27.323 83.608 1.00 59.28 131 PRO A CA 1
ATOM 977 C C . PRO A 1 131 ? 4.148 26.736 84.404 1.00 59.28 131 PRO A C 1
ATOM 979 O O . PRO A 1 131 ? 3.030 27.238 84.319 1.00 59.28 131 PRO A O 1
ATOM 982 N N . GLY A 1 132 ? 4.383 25.746 85.283 1.00 42.38 132 GLY A N 1
ATOM 983 C CA . GLY A 1 132 ? 3.582 25.597 86.515 1.00 42.38 132 GLY A CA 1
ATOM 984 C C . GLY A 1 132 ? 3.077 24.196 86.898 1.00 42.38 132 GLY A C 1
ATOM 985 O O . GLY A 1 132 ? 2.215 23.641 86.233 1.00 42.38 132 GLY A O 1
ATOM 986 N N . GLY A 1 133 ? 3.500 23.726 88.082 1.00 42.12 133 GLY A N 1
ATOM 987 C CA . GLY A 1 133 ? 2.548 23.241 89.096 1.00 42.12 133 GLY A CA 1
ATOM 988 C C . GLY A 1 133 ? 2.481 21.743 89.442 1.00 42.12 133 GLY A C 1
ATOM 989 O O . GLY A 1 133 ? 1.724 21.013 88.825 1.00 42.12 133 GLY A O 1
ATOM 990 N N . SER A 1 134 ? 3.154 21.390 90.550 1.00 50.78 134 SER A N 1
ATOM 991 C CA . SER A 1 134 ? 2.785 20.438 91.633 1.00 50.78 134 SER A CA 1
ATOM 992 C C . SER A 1 134 ? 2.344 18.997 91.327 1.00 50.78 134 SER A C 1
ATOM 994 O O . SER A 1 134 ? 1.247 18.774 90.825 1.00 50.78 134 SER A O 1
ATOM 996 N N . ALA A 1 135 ? 3.086 18.026 91.876 1.00 49.19 135 ALA A N 1
ATOM 997 C CA . ALA A 1 135 ? 2.747 17.352 93.143 1.00 49.19 135 ALA A CA 1
ATOM 998 C C . ALA A 1 135 ? 3.965 16.586 93.688 1.00 49.19 135 ALA A C 1
ATOM 1000 O O . ALA A 1 135 ? 4.702 16.006 92.860 1.00 49.19 135 ALA A O 1
#

Organism: NCBI:txid1137994

Foldseek 3Di:
DDLVVLLCVLLVLCVLLVHDLVRLQVQLVVLVADDDSVQSVCSNVVNDDDDPVSSVSSVVSSVVSVCVVVVVVDDDDPDDPVPDPDDPDPPVLVVVVVCQCPDPVRDDPDPPPPPPDDDDDDDDDPDDDDDDDDD

Solvent-accessible surface area (backbone atoms only — not comparable to full-atom values): 8712 Å² total; per-residue (Å²): 135,61,74,73,62,50,32,52,51,50,41,53,41,28,57,74,46,71,49,53,72,66,59,49,41,55,45,19,45,75,72,70,38,86,74,56,67,65,58,51,52,34,22,51,71,70,74,41,91,70,56,73,67,51,53,48,40,46,51,49,42,38,48,56,44,36,49,55,54,52,63,70,68,57,78,81,76,84,72,76,60,92,84,58,83,76,72,85,74,68,64,71,54,58,51,52,53,51,53,53,67,70,38,92,77,78,74,65,80,78,80,69,79,80,74,73,77,77,80,78,79,82,77,83,79,85,76,84,80,84,87,86,84,88,132